Protein AF-A0A5J4PBS3-F1 (afdb_monomer_lite)

Organism: NCBI:txid433724

Radius of gyration: 18.6 Å; chains: 1; bounding box: 50×30×46 Å

pLDDT: mean 89.32, std 6.22, range [61.62, 96.44]

Foldseek 3Di:
DVVLVVVLVVVLVVLVVVLCVLLVVLQVVLVVVQVVCCVPVVDGDCVSNLVSLVRSLVVSVVVCVVVVLFDPDPVLVDDDDPVVVVVVVVVVVVVVVVVVVVVVVVVVDDPPVVVNLCSLVVDPSSVCSVVPVVVVSVCRSCSGGSVVSVD

Secondary structure (DSSP, 8-state):
-HHHHHHHHHHHHHHHHHHHHHHHHHHHHHHHHHHHHHHHHSS---HHHHHHHHHHHHHHHHHHHHTT-S---TTTTPPPPHHHHHHHHHHHHHHHHHHHHHHHH-TTS--HHHHHHHHHHTSHHHHHIIIIIHHHHHHIIIIIIIIHHH-

Sequence (151 aa):
TNIVFIYHMKTVFKIILIYLAIQLPVALAAEISSSWILSYSGRESVLPVLLAMLVSNVLTFIYLWKAGYISKERHTWSPVSTGCLLLSVLITFSAILLSDCLLSHLTWLPDIMEQEFDMIQSHWFGIVMITVIGPVFEEILFRGAITRIFL

Structure (mmCIF, N/CA/C/O backbone):
data_AF-A0A5J4PBS3-F1
#
_entry.id   AF-A0A5J4PBS3-F1
#
loop_
_atom_site.group_PDB
_atom_site.id
_atom_site.type_symbol
_atom_site.label_atom_id
_atom_site.label_alt_id
_atom_site.label_comp_id
_atom_site.label_asym_id
_atom_site.label_entity_id
_atom_site.label_seq_id
_atom_site.pdbx_PDB_ins_code
_atom_site.Cartn_x
_atom_site.Cartn_y
_atom_site.Cartn_z
_atom_site.occupancy
_atom_site.B_iso_or_equiv
_atom_site.auth_seq_id
_atom_site.auth_comp_id
_atom_site.auth_asym_id
_atom_site.auth_atom_id
_atom_site.pdbx_PDB_model_num
ATOM 1 N N . THR A 1 1 ? -16.954 11.309 25.565 1.00 61.62 1 THR A N 1
ATOM 2 C CA . THR A 1 1 ? -17.068 10.862 24.159 1.00 61.62 1 THR A CA 1
ATOM 3 C C . THR A 1 1 ? -16.033 11.520 23.250 1.00 61.62 1 THR A C 1
ATOM 5 O O .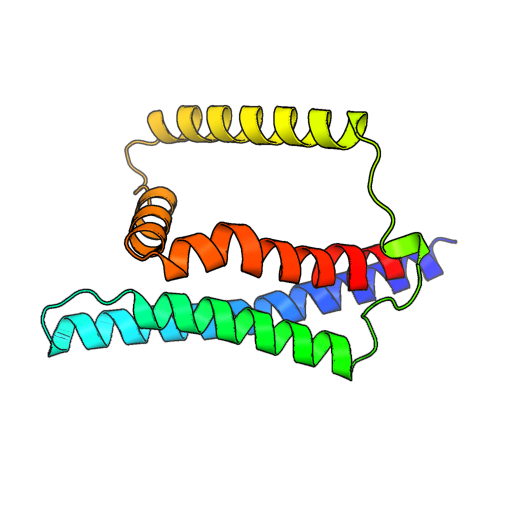 THR A 1 1 ? -15.205 10.794 22.725 1.00 61.62 1 THR A O 1
ATOM 8 N N . ASN A 1 2 ? -15.948 12.857 23.148 1.00 70.81 2 ASN A N 1
ATOM 9 C CA . ASN A 1 2 ? -14.954 13.519 22.271 1.00 70.81 2 ASN A CA 1
ATOM 10 C C . ASN A 1 2 ? -13.475 13.326 22.675 1.00 70.81 2 ASN A C 1
ATOM 12 O O . ASN A 1 2 ? -12.633 13.116 21.813 1.00 70.81 2 ASN A O 1
ATOM 16 N N . ILE A 1 3 ? -13.140 13.347 23.971 1.00 74.62 3 ILE A N 1
ATOM 17 C CA . ILE A 1 3 ? -11.737 13.236 24.436 1.00 74.62 3 ILE A CA 1
ATOM 18 C C . ILE A 1 3 ? -11.146 11.842 24.156 1.00 74.62 3 ILE A C 1
ATOM 20 O O . ILE A 1 3 ? -9.995 11.724 23.745 1.00 74.62 3 ILE A O 1
ATOM 24 N N . VAL A 1 4 ? -11.952 10.790 24.331 1.00 75.75 4 VAL A N 1
ATOM 25 C CA . VAL A 1 4 ? -11.560 9.399 24.048 1.00 75.75 4 VAL A CA 1
ATOM 26 C C . VAL A 1 4 ? -11.329 9.220 22.547 1.00 75.75 4 VAL A C 1
ATOM 28 O O . VAL A 1 4 ? -10.270 8.751 22.144 1.00 75.75 4 VAL A O 1
ATOM 31 N N . PHE A 1 5 ? -12.250 9.709 21.712 1.00 79.50 5 PHE A N 1
ATOM 32 C CA . PHE A 1 5 ? -12.092 9.694 20.257 1.00 79.50 5 PHE A CA 1
ATOM 33 C C . PHE A 1 5 ? -10.810 10.409 19.788 1.00 79.50 5 PHE A C 1
ATOM 35 O O . PHE A 1 5 ? -10.058 9.865 18.982 1.00 79.50 5 PHE A O 1
ATOM 42 N N . ILE A 1 6 ? -10.495 11.583 20.351 1.00 80.38 6 ILE A N 1
ATOM 43 C CA . ILE A 1 6 ? -9.252 12.317 20.050 1.00 80.38 6 ILE A CA 1
ATOM 44 C C . ILE A 1 6 ? -8.007 11.485 20.408 1.00 80.38 6 ILE A C 1
ATOM 46 O O . ILE A 1 6 ? -7.022 11.489 19.666 1.00 80.38 6 ILE A O 1
ATOM 50 N N . TYR A 1 7 ? -8.042 10.739 21.514 1.00 83.25 7 TYR A N 1
ATOM 51 C CA . TYR A 1 7 ? -6.936 9.870 21.923 1.00 83.25 7 TYR A CA 1
ATOM 52 C C . TYR A 1 7 ? -6.726 8.683 20.964 1.00 83.25 7 TYR A C 1
ATOM 54 O O . TYR A 1 7 ? -5.589 8.381 20.582 1.00 83.25 7 TYR A O 1
ATOM 62 N N . HIS A 1 8 ? -7.814 8.054 20.512 1.00 87.44 8 HIS A N 1
ATOM 63 C CA . HIS A 1 8 ? -7.777 6.989 19.505 1.00 87.44 8 HIS A CA 1
ATOM 64 C C . HIS A 1 8 ? -7.217 7.497 18.169 1.00 87.44 8 HIS A C 1
ATOM 66 O O . HIS A 1 8 ? -6.269 6.915 17.638 1.00 87.44 8 HIS A O 1
ATOM 72 N N . MET A 1 9 ? -7.696 8.648 17.688 1.00 91.25 9 MET A N 1
ATOM 73 C CA . MET A 1 9 ? -7.199 9.279 16.457 1.00 91.25 9 MET A CA 1
ATOM 74 C C . MET A 1 9 ? -5.711 9.630 16.537 1.00 91.25 9 MET A C 1
ATOM 76 O O . MET A 1 9 ? -4.970 9.401 15.582 1.00 91.25 9 MET A O 1
ATOM 80 N N . LYS A 1 10 ? -5.237 10.123 17.688 1.00 90.75 10 LYS A N 1
ATOM 81 C CA . LYS A 1 10 ? -3.807 10.392 17.902 1.00 90.75 10 LYS A CA 1
ATOM 82 C C . LYS A 1 10 ? -2.966 9.119 17.779 1.00 90.75 10 LYS A C 1
ATOM 84 O O . LYS A 1 10 ? -1.866 9.159 17.229 1.00 90.75 10 LYS A O 1
ATOM 89 N N . THR A 1 11 ? -3.475 7.995 18.279 1.00 89.44 11 THR A N 1
ATOM 90 C CA . THR A 1 11 ? -2.793 6.696 18.189 1.00 89.44 11 THR A CA 1
ATOM 91 C C . THR A 1 11 ? -2.747 6.191 16.749 1.00 89.44 11 THR A C 1
ATOM 93 O O . THR A 1 11 ? -1.685 5.786 16.283 1.00 89.44 11 THR A O 1
ATOM 96 N N . VAL A 1 12 ? -3.858 6.287 16.017 1.00 91.94 12 VAL A N 1
ATOM 97 C CA . VAL A 1 12 ? -3.924 5.910 14.596 1.00 91.94 12 VAL A CA 1
ATOM 98 C C . VAL A 1 12 ? -2.974 6.758 13.758 1.00 91.94 12 VAL A C 1
ATOM 100 O O . VAL A 1 12 ? -2.163 6.216 13.011 1.00 91.94 12 VAL A O 1
ATOM 103 N N . PHE A 1 13 ? -2.994 8.078 13.949 1.00 92.94 13 PHE A N 1
ATOM 104 C CA . PHE A 1 13 ? -2.079 8.988 13.266 1.00 92.94 13 PHE A CA 1
ATOM 105 C C . PHE A 1 13 ? -0.613 8.643 13.549 1.00 92.94 13 PHE A C 1
ATOM 107 O O . PHE A 1 13 ? 0.204 8.605 12.634 1.00 92.94 13 PHE A O 1
ATOM 114 N N . LYS A 1 14 ? -0.277 8.322 14.805 1.00 93.44 14 LYS A N 1
ATOM 115 C CA . LYS A 1 14 ? 1.070 7.874 15.177 1.00 93.44 14 LYS A CA 1
ATOM 116 C C . LYS A 1 14 ? 1.478 6.601 14.429 1.00 93.44 14 LYS A C 1
ATOM 118 O O . LYS A 1 14 ? 2.613 6.523 13.974 1.00 93.44 14 LYS A O 1
ATOM 123 N N . ILE A 1 15 ? 0.587 5.617 14.310 1.00 93.38 15 ILE A N 1
ATOM 124 C CA . ILE A 1 15 ? 0.877 4.365 13.594 1.00 93.38 15 ILE A CA 1
ATOM 125 C C . ILE A 1 15 ? 1.129 4.639 12.108 1.00 93.38 15 ILE A C 1
ATOM 127 O O . ILE A 1 15 ? 2.128 4.163 11.577 1.00 93.38 15 ILE A O 1
ATOM 131 N N . ILE A 1 16 ? 0.284 5.452 11.467 1.00 93.94 16 ILE A N 1
ATOM 132 C CA . ILE A 1 16 ? 0.448 5.838 10.056 1.00 93.94 16 ILE A CA 1
ATOM 133 C C . ILE A 1 16 ? 1.767 6.593 9.848 1.00 93.94 16 ILE A C 1
ATOM 135 O O . ILE A 1 16 ? 2.506 6.304 8.912 1.00 93.94 16 ILE A O 1
ATOM 139 N N . LEU A 1 17 ? 2.106 7.522 10.744 1.00 94.56 17 LEU A N 1
ATOM 140 C CA . LEU A 1 17 ? 3.352 8.281 10.651 1.00 94.56 17 LEU A CA 1
ATOM 141 C C . LEU A 1 17 ? 4.577 7.368 10.772 1.00 94.56 17 LEU A C 1
ATOM 143 O O . LEU A 1 17 ? 5.543 7.547 10.041 1.00 94.56 17 LEU A O 1
ATOM 147 N N . ILE A 1 18 ? 4.533 6.365 11.652 1.00 94.31 18 ILE A N 1
ATOM 148 C CA . ILE A 1 18 ? 5.619 5.386 11.797 1.00 94.31 18 ILE A CA 1
ATOM 149 C C . ILE A 1 18 ? 5.719 4.481 10.570 1.00 94.31 18 ILE A C 1
ATOM 151 O O . ILE A 1 18 ? 6.825 4.221 10.107 1.00 94.31 18 ILE A O 1
ATOM 155 N N . TYR A 1 19 ? 4.587 4.038 10.026 1.00 94.00 19 TYR A N 1
ATOM 156 C CA . TYR A 1 19 ? 4.545 3.285 8.775 1.00 94.00 19 TYR A CA 1
ATOM 157 C C . TYR A 1 19 ? 5.231 4.054 7.637 1.00 94.00 19 TYR A C 1
ATOM 159 O O . TYR A 1 19 ? 6.166 3.540 7.025 1.00 94.00 19 TYR A O 1
ATOM 167 N N . LEU A 1 20 ? 4.872 5.327 7.441 1.00 94.31 20 LEU A N 1
ATOM 168 C CA . LEU A 1 20 ? 5.515 6.196 6.450 1.00 94.31 20 LEU A CA 1
ATOM 169 C C . LEU A 1 20 ? 7.001 6.429 6.751 1.00 94.31 20 LEU A C 1
ATOM 171 O O . LEU A 1 20 ? 7.829 6.400 5.843 1.00 94.31 20 LEU A O 1
ATOM 175 N N . ALA A 1 21 ? 7.359 6.616 8.024 1.00 95.81 21 ALA A N 1
ATOM 176 C CA . ALA A 1 21 ? 8.743 6.812 8.447 1.00 95.81 21 ALA A CA 1
ATOM 177 C C . ALA A 1 21 ? 9.626 5.571 8.238 1.00 95.81 21 ALA A C 1
ATOM 179 O O . ALA A 1 21 ? 10.843 5.709 8.170 1.00 95.81 21 ALA A O 1
ATOM 180 N N . ILE A 1 22 ? 9.045 4.373 8.140 1.00 95.12 22 ILE A N 1
ATOM 181 C CA . ILE A 1 22 ? 9.764 3.150 7.762 1.00 95.12 22 ILE A CA 1
ATOM 182 C C . ILE A 1 22 ? 9.822 3.023 6.238 1.00 95.12 22 ILE A C 1
ATOM 184 O O . ILE A 1 22 ? 10.882 2.725 5.693 1.00 95.12 22 ILE A O 1
ATOM 188 N N . GLN A 1 23 ? 8.705 3.245 5.543 1.00 94.12 23 GLN A N 1
ATOM 189 C CA . GLN A 1 23 ? 8.623 3.018 4.101 1.00 94.12 23 GLN A CA 1
ATOM 190 C C . GLN A 1 23 ? 9.439 4.011 3.281 1.00 94.12 23 GLN A C 1
ATOM 192 O O . GLN A 1 23 ? 10.199 3.581 2.418 1.00 94.12 23 GLN A O 1
ATOM 197 N N . LEU A 1 24 ? 9.333 5.313 3.563 1.00 94.44 24 LEU A N 1
ATOM 198 C CA . LEU A 1 24 ? 9.991 6.339 2.749 1.00 94.44 24 LEU A CA 1
ATOM 199 C C . LEU A 1 24 ? 11.522 6.193 2.735 1.00 94.44 24 LEU A C 1
ATOM 201 O O . LEU A 1 24 ? 12.092 6.170 1.647 1.00 94.44 24 LEU A O 1
ATOM 205 N N . PRO A 1 25 ? 12.225 6.026 3.876 1.00 95.75 25 PRO A N 1
ATOM 206 C CA . PRO A 1 25 ? 13.679 5.874 3.847 1.00 95.75 25 PRO A CA 1
ATOM 207 C C . PRO A 1 25 ? 14.132 4.578 3.173 1.00 95.75 25 PRO A C 1
ATOM 209 O O . PRO A 1 25 ? 15.164 4.563 2.509 1.00 95.75 25 PRO A O 1
ATOM 212 N N . VAL A 1 26 ? 13.370 3.491 3.341 1.00 95.75 26 VAL A N 1
ATOM 213 C CA . VAL A 1 26 ? 13.686 2.194 2.731 1.00 95.75 26 VAL A CA 1
ATOM 214 C C . VAL A 1 26 ? 13.492 2.248 1.214 1.00 95.75 26 VAL A C 1
ATOM 216 O O . VAL A 1 26 ? 14.355 1.761 0.488 1.00 95.75 26 VAL A O 1
ATOM 219 N N . ALA A 1 27 ? 12.421 2.887 0.735 1.00 92.19 27 ALA A N 1
ATOM 220 C CA . ALA A 1 27 ? 12.180 3.109 -0.689 1.00 92.19 27 ALA A CA 1
ATOM 221 C C . ALA A 1 27 ? 13.271 3.994 -1.315 1.00 92.19 27 ALA A C 1
ATOM 223 O O . ALA A 1 27 ? 13.900 3.592 -2.289 1.00 92.19 27 ALA A O 1
ATOM 224 N N . LEU A 1 28 ? 13.598 5.129 -0.684 1.00 93.69 28 LEU A N 1
ATOM 225 C CA . LEU A 1 28 ? 14.667 6.021 -1.151 1.00 93.69 28 LEU A CA 1
ATOM 226 C C . LEU A 1 28 ? 16.029 5.315 -1.220 1.00 93.69 28 LEU A C 1
ATOM 228 O O . LEU A 1 28 ? 16.778 5.485 -2.180 1.00 93.69 28 LEU A O 1
ATOM 232 N N . ALA A 1 29 ? 16.363 4.492 -0.222 1.00 94.38 29 ALA A N 1
ATOM 233 C CA . ALA A 1 29 ? 17.594 3.705 -0.246 1.00 94.38 29 ALA A CA 1
ATOM 234 C C . ALA A 1 29 ? 17.624 2.707 -1.419 1.00 94.38 29 ALA A C 1
ATOM 236 O O . ALA A 1 29 ? 18.686 2.471 -1.999 1.00 94.38 29 ALA A O 1
ATOM 237 N N . ALA A 1 30 ? 16.470 2.146 -1.788 1.00 92.75 30 ALA A N 1
ATOM 238 C CA . ALA A 1 30 ? 16.327 1.233 -2.916 1.00 92.75 30 ALA A CA 1
ATOM 239 C C . ALA A 1 30 ? 16.541 1.936 -4.258 1.00 92.75 30 ALA A C 1
ATOM 241 O O . ALA A 1 30 ? 17.294 1.437 -5.093 1.00 92.75 30 ALA A O 1
ATOM 242 N N . GLU A 1 31 ? 15.938 3.112 -4.440 1.00 89.12 31 GLU A N 1
ATOM 243 C CA . GLU A 1 31 ? 16.102 3.934 -5.643 1.00 89.12 31 GLU A CA 1
ATOM 244 C C . GLU A 1 31 ? 17.566 4.346 -5.830 1.00 89.12 31 GLU A C 1
ATOM 246 O O . GLU A 1 31 ? 18.143 4.148 -6.904 1.00 89.12 31 GLU A O 1
ATOM 251 N N . ILE A 1 32 ? 18.219 4.808 -4.758 1.00 91.19 32 ILE A N 1
ATOM 252 C CA . ILE A 1 32 ? 19.650 5.138 -4.778 1.00 91.19 32 ILE A CA 1
ATOM 253 C C . ILE A 1 32 ? 20.473 3.895 -5.137 1.00 91.19 32 ILE A C 1
ATOM 255 O O . ILE A 1 32 ? 21.358 3.964 -5.991 1.00 91.19 32 ILE A O 1
ATOM 259 N N . SER A 1 33 ? 20.178 2.745 -4.525 1.00 88.62 33 SER A N 1
ATOM 260 C CA . SER A 1 33 ? 20.893 1.496 -4.799 1.00 88.62 33 SER A CA 1
ATOM 261 C C . SER A 1 33 ? 20.724 1.035 -6.249 1.00 88.62 33 SER A C 1
ATOM 263 O O . SER A 1 33 ? 21.713 0.655 -6.874 1.00 88.62 33 SER A O 1
ATOM 265 N N . SER A 1 34 ? 19.509 1.094 -6.796 1.00 88.00 34 SER A N 1
ATOM 266 C CA . SER A 1 34 ? 19.227 0.723 -8.187 1.00 88.00 34 SER A CA 1
ATOM 267 C C . SER A 1 34 ? 19.958 1.636 -9.179 1.00 88.00 34 SER A C 1
ATOM 269 O O . SER A 1 34 ? 20.597 1.138 -10.106 1.00 88.00 34 SER A O 1
ATOM 271 N N . SER A 1 35 ? 19.993 2.945 -8.910 1.00 87.38 35 SER A N 1
ATOM 272 C CA . SER A 1 35 ? 20.725 3.937 -9.709 1.00 87.38 35 SER A CA 1
ATOM 273 C C . SER A 1 35 ? 22.238 3.686 -9.697 1.00 87.38 35 SER A C 1
ATOM 275 O O . SER A 1 35 ? 22.910 3.775 -10.727 1.00 87.38 35 SER A O 1
ATOM 277 N N . TRP A 1 36 ? 22.790 3.320 -8.537 1.00 88.56 36 TRP A N 1
ATOM 278 C CA . TRP A 1 36 ? 24.199 2.941 -8.404 1.00 88.56 36 TRP A CA 1
ATOM 279 C C . TRP A 1 36 ? 24.539 1.669 -9.189 1.00 88.56 36 TRP A C 1
ATOM 281 O O . TRP A 1 36 ? 25.560 1.623 -9.878 1.00 88.56 36 TRP A O 1
ATOM 291 N N . ILE A 1 37 ? 23.684 0.645 -9.111 1.00 88.69 37 ILE A N 1
ATOM 292 C CA . ILE A 1 37 ? 23.863 -0.612 -9.852 1.00 88.69 37 ILE A CA 1
ATOM 293 C C . ILE A 1 37 ? 23.795 -0.364 -11.359 1.00 88.69 37 ILE A C 1
ATOM 295 O O . ILE A 1 37 ? 24.618 -0.914 -12.096 1.00 88.69 37 ILE A O 1
ATOM 299 N N . LEU A 1 38 ? 22.872 0.488 -11.810 1.00 89.00 38 LEU A N 1
ATOM 300 C CA . LEU A 1 38 ? 22.754 0.878 -13.211 1.00 89.00 38 LEU A CA 1
ATOM 301 C C . LEU A 1 38 ? 24.039 1.554 -13.710 1.00 89.00 38 LEU A C 1
ATOM 303 O O . LEU A 1 38 ? 24.560 1.174 -14.755 1.00 89.00 38 LEU A O 1
ATOM 307 N N . SER A 1 39 ? 24.599 2.482 -12.930 1.00 89.75 39 SER A N 1
ATOM 308 C CA . SER A 1 39 ? 25.843 3.189 -13.271 1.00 89.75 39 SER A CA 1
ATOM 309 C C . SER A 1 39 ? 27.062 2.258 -13.367 1.00 89.75 39 SER A C 1
ATOM 311 O O . SER A 1 39 ? 27.899 2.415 -14.254 1.00 89.75 39 SER A O 1
ATOM 313 N N . TYR A 1 40 ? 27.162 1.254 -12.487 1.00 87.38 40 TYR A N 1
ATOM 314 C CA . TYR A 1 40 ? 28.311 0.341 -12.460 1.00 87.38 40 TYR A CA 1
ATOM 315 C C . TYR A 1 40 ? 28.199 -0.824 -13.455 1.00 87.38 40 TYR A C 1
ATOM 317 O O . TYR A 1 40 ? 29.171 -1.177 -14.119 1.00 87.38 40 TYR A O 1
ATOM 325 N N . SER A 1 41 ? 27.025 -1.454 -13.538 1.00 84.38 41 SER A N 1
ATOM 326 C CA . SER A 1 41 ? 26.811 -2.674 -14.330 1.00 84.38 41 SER A CA 1
ATOM 327 C C . SER A 1 41 ? 26.236 -2.416 -15.725 1.00 84.38 41 SER A C 1
ATOM 329 O O . SER A 1 41 ? 26.251 -3.319 -16.564 1.00 84.38 41 SER A O 1
ATOM 331 N N . GLY A 1 42 ? 25.700 -1.214 -15.968 1.00 84.25 42 GLY A N 1
ATOM 332 C CA . GLY A 1 42 ? 24.959 -0.874 -17.183 1.00 84.25 42 GLY A CA 1
ATOM 333 C C . GLY A 1 42 ? 23.621 -1.609 -17.319 1.00 84.25 42 GLY A C 1
ATOM 334 O O . GLY A 1 42 ? 23.053 -1.626 -18.407 1.00 84.25 42 GLY A O 1
ATOM 335 N N . ARG A 1 43 ? 23.137 -2.267 -16.255 1.00 81.62 43 ARG A N 1
ATOM 336 C CA . ARG A 1 43 ? 21.895 -3.048 -16.255 1.00 81.62 43 ARG A CA 1
ATOM 337 C C . ARG A 1 43 ? 20.931 -2.530 -15.203 1.00 81.62 43 ARG A C 1
ATOM 339 O O . ARG A 1 43 ? 21.314 -2.313 -14.054 1.00 81.62 43 ARG A O 1
ATOM 346 N N . GLU A 1 44 ? 19.670 -2.404 -15.591 1.00 81.31 44 GLU A N 1
ATOM 347 C CA . GLU A 1 44 ? 18.585 -2.148 -14.653 1.00 81.31 44 GLU A CA 1
ATOM 348 C C . GLU A 1 44 ? 18.330 -3.400 -13.813 1.00 81.31 44 GLU A C 1
ATOM 350 O O . GLU A 1 44 ? 18.300 -4.526 -14.317 1.00 81.31 44 GLU A O 1
ATOM 355 N N . SER A 1 45 ? 18.187 -3.207 -12.504 1.00 86.00 45 SER A N 1
ATOM 356 C CA . SER A 1 45 ? 17.905 -4.293 -11.573 1.00 86.00 45 SER A CA 1
ATOM 357 C C . SER A 1 45 ? 16.730 -3.907 -10.693 1.00 86.00 45 SER A C 1
ATOM 359 O O . SER A 1 45 ? 16.775 -2.901 -9.989 1.00 86.00 45 SER A O 1
ATOM 361 N N . VAL A 1 46 ? 15.686 -4.731 -10.718 1.00 89.25 46 VAL A N 1
ATOM 362 C CA . VAL A 1 46 ? 14.470 -4.514 -9.919 1.00 89.25 46 VAL A CA 1
ATOM 363 C C . VAL A 1 46 ? 14.586 -5.084 -8.508 1.00 89.25 46 VAL A C 1
ATOM 365 O O . VAL A 1 46 ? 13.797 -4.772 -7.620 1.00 89.25 46 VAL A O 1
ATOM 368 N N . LEU A 1 47 ? 15.597 -5.927 -8.283 1.00 90.62 47 LEU A N 1
ATOM 369 C CA . LEU A 1 47 ? 15.821 -6.623 -7.023 1.00 90.62 47 LEU A CA 1
ATOM 370 C C . LEU A 1 47 ? 15.914 -5.678 -5.805 1.00 90.62 47 LEU A C 1
ATOM 372 O O . LEU A 1 47 ? 15.287 -6.003 -4.797 1.00 90.62 47 LEU A O 1
ATOM 376 N N . PRO A 1 48 ? 16.622 -4.526 -5.852 1.00 92.12 48 PRO A N 1
ATOM 377 C CA . PRO A 1 48 ? 16.679 -3.602 -4.718 1.00 92.12 48 PRO A CA 1
ATOM 378 C C . PRO A 1 48 ? 15.299 -3.070 -4.323 1.00 92.12 48 PRO A C 1
ATOM 380 O O . PRO A 1 48 ? 14.985 -3.027 -3.136 1.00 92.12 48 PRO A O 1
ATOM 383 N N . VAL A 1 49 ? 14.460 -2.734 -5.308 1.00 92.31 49 VAL A N 1
ATOM 384 C CA . VAL A 1 49 ? 13.090 -2.243 -5.091 1.00 92.31 49 VAL A CA 1
ATOM 385 C C . VAL A 1 49 ? 12.232 -3.333 -4.452 1.00 92.31 49 VAL A C 1
ATOM 387 O O . VAL A 1 49 ? 11.635 -3.116 -3.400 1.00 92.31 49 VAL A O 1
ATOM 390 N N . LEU A 1 50 ? 12.249 -4.549 -5.005 1.00 93.62 50 LEU A N 1
ATOM 391 C CA . LEU A 1 50 ? 11.486 -5.681 -4.465 1.00 93.62 50 LEU A CA 1
ATOM 392 C C . LEU A 1 50 ? 11.904 -6.040 -3.030 1.00 93.62 50 LEU A C 1
ATOM 394 O O . LEU A 1 50 ? 11.058 -6.307 -2.171 1.00 93.62 50 LEU A O 1
ATOM 398 N N . LEU A 1 51 ? 13.209 -6.019 -2.743 1.00 93.69 51 LEU A N 1
ATOM 399 C CA . LEU A 1 51 ? 13.725 -6.244 -1.394 1.00 93.69 51 LEU A CA 1
ATOM 400 C C . LEU A 1 51 ? 13.317 -5.121 -0.441 1.00 93.69 51 LEU A C 1
ATOM 402 O O . LEU A 1 51 ? 12.944 -5.404 0.693 1.00 93.69 51 LEU A O 1
ATOM 406 N N . ALA A 1 52 ? 13.331 -3.867 -0.885 1.00 94.38 52 ALA A N 1
ATOM 407 C CA . ALA A 1 52 ? 12.896 -2.730 -0.084 1.00 94.38 52 ALA A CA 1
ATOM 408 C C . ALA A 1 52 ? 11.397 -2.786 0.251 1.00 94.38 52 ALA A C 1
ATOM 410 O O . ALA A 1 52 ? 11.012 -2.551 1.402 1.00 94.38 52 ALA A O 1
ATOM 411 N N . MET A 1 53 ? 10.551 -3.194 -0.700 1.00 93.88 53 MET A N 1
ATOM 412 C CA . MET A 1 53 ? 9.130 -3.460 -0.445 1.00 93.88 53 MET A CA 1
ATOM 413 C C . MET A 1 53 ? 8.952 -4.542 0.626 1.00 93.88 53 MET A C 1
ATOM 415 O O . MET A 1 53 ? 8.167 -4.377 1.560 1.00 93.88 53 MET A O 1
ATOM 419 N N . LEU A 1 54 ? 9.698 -5.645 0.538 1.00 94.94 54 LEU A N 1
ATOM 420 C CA . LEU A 1 54 ? 9.619 -6.717 1.531 1.00 94.94 54 LEU A CA 1
ATOM 421 C C . LEU A 1 54 ? 10.122 -6.257 2.905 1.00 94.94 54 LEU A C 1
ATOM 423 O O . LEU A 1 54 ? 9.449 -6.464 3.913 1.00 94.94 54 LEU A O 1
ATOM 427 N N . VAL A 1 55 ? 11.288 -5.611 2.949 1.00 96.19 55 VAL A N 1
ATOM 428 C CA . VAL A 1 55 ? 11.923 -5.135 4.183 1.00 96.19 55 VAL A CA 1
ATOM 429 C C . VAL A 1 55 ? 11.027 -4.134 4.897 1.00 96.19 55 VAL A C 1
ATOM 431 O O . VAL A 1 55 ? 10.799 -4.276 6.095 1.00 96.19 55 VAL A O 1
ATOM 434 N N . SER A 1 56 ? 10.478 -3.152 4.186 1.00 95.19 56 SER A N 1
ATOM 435 C CA . SER A 1 56 ? 9.612 -2.138 4.792 1.00 95.19 56 SER A CA 1
ATOM 436 C C . SER A 1 56 ? 8.323 -2.735 5.373 1.00 95.19 56 SER A C 1
ATOM 438 O O . SER A 1 56 ? 7.934 -2.388 6.494 1.00 95.19 56 SER A O 1
ATOM 440 N N . ASN A 1 57 ? 7.711 -3.700 4.681 1.00 94.12 57 ASN A N 1
ATOM 441 C CA . ASN A 1 57 ? 6.550 -4.442 5.178 1.00 94.12 57 ASN A CA 1
ATOM 442 C C . ASN A 1 57 ? 6.887 -5.290 6.415 1.00 94.12 57 ASN A C 1
ATOM 444 O O . ASN A 1 57 ? 6.192 -5.225 7.431 1.00 94.12 57 ASN A O 1
ATOM 448 N N . VAL A 1 58 ? 7.999 -6.030 6.378 1.00 95.81 58 VAL A N 1
ATOM 449 C CA . VAL A 1 58 ? 8.457 -6.859 7.504 1.00 95.81 58 VAL A CA 1
ATOM 450 C C . VAL A 1 58 ? 8.810 -6.000 8.721 1.00 95.81 58 VAL A C 1
ATOM 452 O O . VAL A 1 58 ? 8.421 -6.334 9.840 1.00 95.81 58 VAL A O 1
ATOM 455 N N . LEU A 1 59 ? 9.499 -4.873 8.531 1.00 95.88 59 LEU A N 1
ATOM 456 C CA . LEU A 1 59 ? 9.830 -3.942 9.613 1.00 95.88 59 LEU A CA 1
ATOM 457 C C . LEU A 1 59 ? 8.572 -3.341 10.244 1.00 95.88 59 LEU A C 1
ATOM 459 O O . LEU A 1 59 ? 8.460 -3.311 11.472 1.00 95.88 59 LEU A O 1
ATOM 463 N N . THR A 1 60 ? 7.610 -2.925 9.418 1.00 94.94 60 THR A N 1
ATOM 464 C CA . THR A 1 60 ? 6.305 -2.439 9.885 1.00 94.94 60 THR A CA 1
ATOM 465 C C . THR A 1 60 ? 5.606 -3.505 10.722 1.00 94.94 60 THR A C 1
ATOM 467 O O . THR A 1 60 ? 5.148 -3.234 11.832 1.00 94.94 60 THR A O 1
ATOM 470 N N . PHE A 1 61 ? 5.572 -4.746 10.244 1.00 94.12 61 PHE A N 1
ATOM 471 C CA . PHE A 1 61 ? 4.954 -5.850 10.965 1.00 94.12 61 PHE A CA 1
ATOM 472 C C . PHE A 1 61 ? 5.633 -6.148 12.302 1.00 94.12 61 PHE A C 1
ATOM 474 O O . PHE A 1 61 ? 4.957 -6.269 13.324 1.00 94.12 61 PHE A O 1
ATOM 481 N N . ILE A 1 62 ? 6.968 -6.208 12.324 1.00 94.69 62 ILE A N 1
ATOM 482 C CA . ILE A 1 62 ? 7.743 -6.398 13.556 1.00 94.69 62 ILE A CA 1
ATOM 483 C C . ILE A 1 62 ? 7.441 -5.272 14.549 1.00 94.69 62 ILE A C 1
ATOM 485 O O . ILE A 1 62 ? 7.274 -5.541 15.741 1.00 94.69 62 ILE A O 1
ATOM 489 N N . TYR A 1 63 ? 7.346 -4.026 14.077 1.00 94.25 63 TYR A N 1
ATOM 490 C CA . TYR A 1 63 ? 6.976 -2.888 14.912 1.00 94.25 63 TYR A CA 1
ATOM 491 C C . TYR A 1 63 ? 5.579 -3.066 15.522 1.00 94.25 63 TYR A C 1
ATOM 493 O O . TYR A 1 63 ? 5.432 -2.998 16.745 1.00 94.25 63 TYR A O 1
ATOM 501 N N . LEU A 1 64 ? 4.566 -3.346 14.696 1.00 93.19 64 LEU A N 1
ATOM 502 C CA . LEU A 1 64 ? 3.183 -3.525 15.147 1.00 93.19 64 LEU A CA 1
ATOM 503 C C . LEU A 1 64 ? 3.042 -4.689 16.132 1.00 93.19 64 LEU A C 1
ATOM 505 O O . LEU A 1 64 ? 2.320 -4.568 17.125 1.00 93.19 64 LEU A O 1
ATOM 509 N N . TRP A 1 65 ? 3.752 -5.793 15.884 1.00 92.25 65 TRP A N 1
ATOM 510 C CA . TRP A 1 65 ? 3.795 -6.936 16.790 1.00 92.25 65 TRP A CA 1
ATOM 511 C C . TRP A 1 65 ? 4.415 -6.540 18.125 1.00 92.25 65 TRP A C 1
ATOM 513 O O . TRP A 1 65 ? 3.795 -6.739 19.171 1.00 92.25 65 TRP A O 1
ATOM 523 N N . LYS A 1 66 ? 5.634 -5.982 18.116 1.00 92.06 66 LYS A N 1
ATOM 524 C CA . LYS A 1 66 ? 6.361 -5.625 19.346 1.00 92.06 66 LYS A CA 1
ATOM 525 C C . LYS A 1 66 ? 5.607 -4.598 20.185 1.00 92.06 66 LYS A C 1
ATOM 527 O O . LYS A 1 66 ? 5.649 -4.672 21.407 1.00 92.06 66 LYS A O 1
ATOM 532 N N . ALA A 1 67 ? 4.905 -3.673 19.540 1.00 89.56 67 ALA A N 1
ATOM 533 C CA . ALA A 1 67 ? 4.082 -2.678 20.214 1.00 89.56 67 ALA A CA 1
ATOM 534 C C . ALA A 1 67 ? 2.702 -3.207 20.656 1.00 89.56 67 ALA A C 1
ATOM 536 O O . ALA A 1 67 ? 1.966 -2.495 21.332 1.00 89.56 67 ALA A O 1
ATOM 537 N N . GLY A 1 68 ? 2.339 -4.444 20.295 1.00 87.94 68 GLY A N 1
ATOM 538 C CA . GLY A 1 68 ? 1.080 -5.071 20.699 1.00 87.94 68 GLY A CA 1
ATOM 539 C C . GLY A 1 68 ? -0.168 -4.484 20.031 1.00 87.94 68 GLY A C 1
ATOM 540 O O . GLY A 1 68 ? -1.279 -4.688 20.531 1.00 87.94 68 GLY A O 1
ATOM 541 N N . TYR A 1 69 ? -0.009 -3.770 18.911 1.00 87.94 69 TYR A N 1
ATOM 542 C CA . TYR A 1 69 ? -1.135 -3.149 18.207 1.00 87.94 69 TYR A CA 1
ATOM 543 C C . TYR A 1 69 ? -1.995 -4.171 17.456 1.00 87.94 69 TYR A C 1
ATOM 545 O O . TYR A 1 69 ? -3.206 -3.980 17.366 1.00 87.94 69 TYR A O 1
ATOM 553 N N . ILE A 1 70 ? -1.410 -5.281 16.993 1.00 87.94 70 ILE A N 1
ATOM 554 C CA . ILE A 1 70 ? -2.119 -6.303 16.208 1.00 87.94 70 ILE A CA 1
ATOM 555 C C . ILE A 1 70 ? -3.246 -6.946 17.034 1.00 87.94 70 ILE A C 1
ATOM 557 O O . ILE A 1 70 ? -3.009 -7.509 18.107 1.00 87.94 70 ILE A O 1
ATOM 561 N N . SER A 1 71 ? -4.475 -6.872 16.518 1.00 83.00 71 SER A N 1
ATOM 562 C CA . SER A 1 71 ? -5.661 -7.490 17.110 1.00 83.00 71 SER A CA 1
ATOM 563 C C . SER A 1 71 ? -5.558 -9.011 17.115 1.00 83.00 71 SER A C 1
ATOM 565 O O . SER A 1 71 ? -5.280 -9.638 16.092 1.00 83.00 71 SER A O 1
ATOM 567 N N . LYS A 1 72 ? -5.855 -9.611 18.269 1.00 81.00 72 LYS A N 1
ATOM 568 C CA . LYS A 1 72 ? -5.994 -11.067 18.438 1.00 81.00 72 LYS A CA 1
ATOM 569 C C . LYS A 1 72 ? -7.460 -11.514 18.435 1.00 81.00 72 LYS A C 1
ATOM 571 O O . LYS A 1 72 ? -7.742 -12.698 18.592 1.00 81.00 72 LYS A O 1
ATOM 576 N N . GLU A 1 73 ? -8.395 -10.577 18.294 1.00 78.44 73 GLU A N 1
ATOM 577 C CA . GLU A 1 73 ? -9.823 -10.836 18.437 1.00 78.44 73 GLU A CA 1
ATOM 578 C C . GLU A 1 73 ? -10.443 -11.305 17.123 1.00 78.44 73 GLU A C 1
ATOM 580 O O . GLU A 1 73 ? -10.281 -10.682 16.076 1.00 78.44 73 GLU A O 1
ATOM 585 N N . ARG A 1 74 ? -11.217 -12.393 17.184 1.00 69.31 74 ARG A N 1
ATOM 586 C CA . ARG A 1 74 ? -11.836 -13.016 16.003 1.00 69.31 74 ARG A CA 1
ATOM 587 C C . ARG A 1 74 ? -12.789 -12.079 15.255 1.00 69.31 74 ARG A C 1
ATOM 589 O O . ARG A 1 74 ? -12.912 -12.196 14.041 1.00 69.31 74 ARG A O 1
ATOM 596 N N . HIS A 1 75 ? -13.442 -11.155 15.962 1.00 69.50 75 HIS A N 1
ATOM 597 C CA . HIS A 1 75 ? -14.379 -10.202 15.366 1.00 69.50 75 HIS A CA 1
ATOM 598 C C . HIS A 1 75 ? -13.681 -9.240 14.390 1.00 69.50 75 HIS A C 1
ATOM 600 O O . HIS A 1 75 ? -14.205 -8.985 13.307 1.00 69.50 75 HIS A O 1
ATOM 606 N N . THR A 1 76 ? -12.460 -8.793 14.713 1.00 73.75 76 THR A N 1
ATOM 607 C CA . THR A 1 76 ? -11.652 -7.923 13.842 1.00 73.75 76 THR A CA 1
ATOM 608 C C . THR A 1 76 ? -11.291 -8.598 12.517 1.00 73.75 76 THR A C 1
ATOM 610 O O . THR A 1 76 ? -11.134 -7.918 11.516 1.00 73.75 76 THR A O 1
ATOM 613 N N . TRP A 1 77 ? -11.182 -9.927 12.491 1.00 79.31 77 TRP A N 1
ATOM 614 C CA . TRP A 1 77 ? -10.765 -10.703 11.316 1.00 79.31 77 TRP A CA 1
ATOM 615 C C . TRP A 1 77 ? -11.935 -11.314 10.532 1.00 79.31 77 TRP A C 1
ATOM 617 O O . TRP A 1 77 ? -11.718 -12.147 9.652 1.00 79.31 77 TRP A O 1
ATOM 627 N N . SER A 1 78 ? -13.175 -10.944 10.863 1.00 80.69 78 SER A N 1
ATOM 628 C CA . SER A 1 78 ? -14.356 -11.462 10.172 1.00 80.69 78 SER A CA 1
ATOM 629 C C . SER A 1 78 ? -14.462 -10.914 8.739 1.00 80.69 78 SER A C 1
ATOM 631 O O . SER A 1 78 ? -14.108 -9.758 8.493 1.00 80.69 78 SER A O 1
ATOM 633 N N . PRO A 1 79 ? -14.909 -11.733 7.768 1.00 77.75 79 PRO A N 1
ATOM 634 C CA . PRO A 1 79 ? -15.034 -11.291 6.387 1.00 77.75 79 PRO A CA 1
ATOM 635 C C . PRO A 1 79 ? -16.128 -10.230 6.256 1.00 77.75 79 PRO A C 1
ATOM 637 O O . PRO A 1 79 ? -17.202 -10.336 6.852 1.00 77.75 79 PRO A O 1
ATOM 640 N N . VAL A 1 80 ? -15.855 -9.218 5.436 1.00 81.62 80 VAL A N 1
ATOM 641 C CA . VAL A 1 80 ? -16.822 -8.175 5.087 1.00 81.62 80 VAL A CA 1
ATOM 642 C C . VAL A 1 80 ? -17.908 -8.761 4.175 1.00 81.62 80 VAL A C 1
ATOM 644 O O . VAL A 1 80 ? -17.653 -9.676 3.392 1.00 81.62 80 VAL A O 1
ATOM 647 N N . SER A 1 81 ? -19.133 -8.235 4.272 1.00 88.94 81 SER A N 1
ATOM 648 C CA . SER A 1 81 ? -20.264 -8.649 3.430 1.00 88.94 81 SER A CA 1
ATOM 649 C C . SER A 1 81 ? -19.927 -8.593 1.935 1.00 88.94 81 SER A C 1
ATOM 651 O O . SER A 1 81 ? -19.375 -7.600 1.455 1.00 88.94 81 SER A O 1
ATOM 653 N N . THR A 1 82 ? -20.334 -9.622 1.183 1.00 87.44 82 THR A N 1
ATOM 654 C CA . THR A 1 82 ? -20.100 -9.752 -0.265 1.00 87.44 82 THR A CA 1
ATOM 655 C C . THR A 1 82 ? -20.585 -8.535 -1.052 1.00 87.44 82 THR A C 1
ATOM 657 O O . THR A 1 82 ? -19.915 -8.108 -1.986 1.00 87.44 82 THR A O 1
ATOM 660 N N . GLY A 1 83 ? -21.712 -7.931 -0.659 1.00 90.75 83 GLY A N 1
ATOM 661 C CA . GLY A 1 83 ? -22.233 -6.733 -1.326 1.00 90.75 83 GLY A CA 1
ATOM 662 C C . GLY A 1 83 ? -21.333 -5.508 -1.144 1.00 90.75 83 GLY A C 1
ATOM 663 O O . GLY A 1 83 ? -21.119 -4.756 -2.089 1.00 90.75 83 GLY A O 1
ATOM 664 N N . CYS A 1 84 ? -20.752 -5.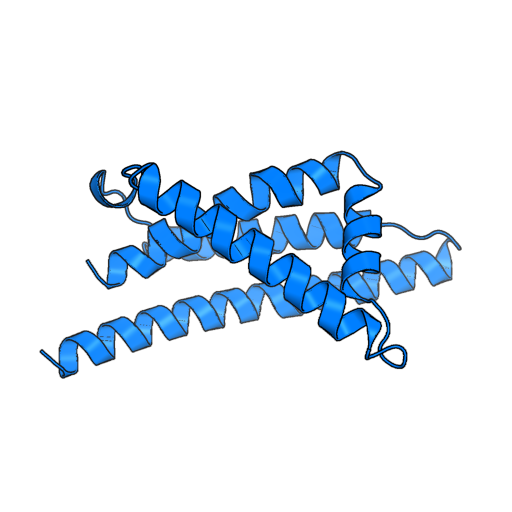343 0.047 1.00 88.12 84 CYS A N 1
ATOM 665 C CA . CYS A 1 84 ? -19.797 -4.269 0.317 1.00 88.12 84 CYS A CA 1
ATOM 666 C C . CYS A 1 84 ? -18.484 -4.504 -0.444 1.00 88.12 84 CYS A C 1
ATOM 668 O O . CYS A 1 84 ? -17.968 -3.578 -1.056 1.00 88.12 84 CYS A O 1
ATOM 670 N N . LEU A 1 85 ? -18.000 -5.752 -0.507 1.00 89.56 85 LEU A N 1
ATOM 671 C CA . LEU A 1 85 ? -16.821 -6.104 -1.307 1.00 89.56 85 LEU A CA 1
ATOM 672 C C . LEU A 1 85 ? -17.019 -5.804 -2.798 1.00 89.56 85 LEU A C 1
ATOM 674 O O . LEU A 1 85 ? -16.160 -5.175 -3.409 1.00 89.56 85 LEU A O 1
ATOM 678 N N . LEU A 1 86 ? -18.156 -6.205 -3.376 1.00 93.81 86 LEU A N 1
ATOM 679 C CA . LEU A 1 86 ? -18.474 -5.909 -4.776 1.00 93.81 86 LEU A CA 1
ATOM 680 C C . LEU A 1 86 ? -18.553 -4.401 -5.031 1.00 93.81 86 LEU A C 1
ATOM 682 O O . LEU A 1 86 ? -18.010 -3.922 -6.024 1.00 93.81 86 LEU A O 1
ATOM 686 N N . LEU A 1 87 ? -19.183 -3.647 -4.126 1.00 95.00 87 LEU A N 1
ATOM 687 C CA . LEU A 1 87 ? -19.254 -2.194 -4.239 1.00 95.00 87 LEU A CA 1
ATOM 688 C C . LEU A 1 87 ? -17.860 -1.553 -4.184 1.00 95.00 87 LEU A C 1
ATOM 690 O O . LEU A 1 87 ? -17.568 -0.687 -5.003 1.00 95.00 87 LEU A O 1
ATOM 694 N N . SER A 1 88 ? -16.987 -2.007 -3.281 1.00 92.62 88 SER A N 1
ATOM 695 C CA . SER A 1 88 ? -15.599 -1.539 -3.208 1.00 92.62 88 SER A CA 1
ATOM 696 C C . SER A 1 88 ? -14.851 -1.792 -4.515 1.00 92.62 88 SER A C 1
ATOM 698 O O . SER A 1 88 ? -14.218 -0.877 -5.029 1.00 92.62 88 SER A O 1
ATOM 700 N N . VAL A 1 89 ? -14.985 -2.985 -5.108 1.00 93.88 89 VAL A N 1
ATOM 701 C CA . VAL A 1 89 ? -14.364 -3.304 -6.407 1.00 93.88 89 VAL A CA 1
ATOM 702 C C . VAL A 1 89 ? -14.870 -2.373 -7.510 1.00 93.88 89 VAL A C 1
ATOM 704 O O . VAL A 1 89 ? -14.066 -1.851 -8.279 1.00 93.88 89 VAL A O 1
ATOM 707 N N . LEU A 1 90 ? -16.180 -2.116 -7.574 1.00 96.06 90 LEU A N 1
ATOM 708 C CA . LEU A 1 90 ? -16.762 -1.208 -8.569 1.00 96.06 90 LEU A CA 1
ATOM 709 C C . LEU A 1 90 ? -16.260 0.231 -8.407 1.00 96.06 90 LEU A C 1
ATOM 711 O O . LEU A 1 90 ? -15.950 0.889 -9.402 1.00 96.06 90 LEU A O 1
ATOM 715 N N . ILE A 1 91 ? -16.162 0.717 -7.166 1.00 96.19 91 ILE A N 1
ATOM 716 C CA . ILE A 1 91 ? -15.648 2.059 -6.864 1.00 96.19 91 ILE A CA 1
ATOM 717 C C . ILE A 1 91 ? -14.175 2.159 -7.258 1.00 96.19 91 ILE A C 1
ATOM 719 O O . ILE A 1 91 ? -13.803 3.094 -7.964 1.00 96.19 91 ILE A O 1
ATOM 723 N N . THR A 1 92 ? -13.346 1.193 -6.853 1.00 93.62 92 THR A N 1
ATOM 724 C CA . THR A 1 92 ? -11.919 1.173 -7.192 1.00 93.62 92 THR A CA 1
ATOM 725 C C . THR A 1 92 ? -11.709 1.109 -8.701 1.00 93.62 92 THR A C 1
ATOM 727 O O . THR A 1 92 ? -10.930 1.890 -9.236 1.00 93.62 92 THR A O 1
ATOM 730 N N . PHE A 1 93 ? -12.445 0.250 -9.409 1.00 94.62 93 PHE A N 1
ATOM 731 C CA . PHE A 1 93 ? -12.355 0.150 -10.865 1.00 94.62 93 PHE A CA 1
ATOM 732 C C . PHE A 1 93 ? -12.743 1.465 -11.555 1.00 94.62 93 PHE A C 1
ATOM 734 O O . PHE A 1 93 ? -12.040 1.936 -12.445 1.00 94.62 93 PHE A O 1
ATOM 741 N N . SER A 1 94 ? -13.819 2.107 -11.093 1.00 96.44 94 SER A N 1
ATOM 742 C CA . SER A 1 94 ? -14.248 3.410 -11.617 1.00 96.44 94 SER A CA 1
ATOM 743 C C . SER A 1 94 ? -13.214 4.509 -11.350 1.00 96.44 94 SER A C 1
ATOM 745 O O . SER A 1 94 ? -12.982 5.354 -12.211 1.00 96.44 94 SER A O 1
ATOM 747 N N . ALA A 1 95 ? -12.574 4.495 -10.176 1.00 95.44 95 ALA A N 1
ATOM 748 C CA . ALA A 1 95 ? -11.517 5.439 -9.828 1.00 95.44 95 ALA A CA 1
ATOM 749 C C . ALA A 1 95 ? -10.271 5.256 -10.706 1.00 95.44 95 ALA A C 1
ATOM 751 O O . ALA A 1 95 ? -9.702 6.251 -11.139 1.00 95.44 95 ALA A O 1
ATOM 752 N N . ILE A 1 96 ? -9.885 4.012 -11.018 1.00 92.44 96 ILE A N 1
ATOM 753 C CA . ILE A 1 96 ? -8.771 3.722 -11.935 1.00 92.44 96 ILE A CA 1
ATOM 754 C C . ILE A 1 96 ? -9.057 4.305 -13.324 1.00 92.44 96 ILE A C 1
ATOM 756 O O . ILE A 1 96 ? -8.231 5.048 -13.844 1.00 92.44 96 ILE A O 1
ATOM 760 N N . LEU A 1 97 ? -10.245 4.050 -13.887 1.00 92.81 97 LEU A N 1
ATOM 761 C CA . LEU A 1 97 ? -10.635 4.598 -15.194 1.00 92.81 97 LEU A CA 1
ATOM 762 C C . LEU A 1 97 ? -10.663 6.131 -15.208 1.00 92.81 97 LEU A C 1
ATOM 764 O O . LEU A 1 97 ? -10.290 6.758 -16.198 1.00 92.81 97 LEU A O 1
ATOM 768 N N . LEU A 1 98 ? -11.116 6.744 -14.112 1.00 94.88 98 LEU A N 1
ATOM 769 C CA . LEU A 1 98 ? -11.118 8.197 -13.983 1.00 94.88 98 LEU A CA 1
ATOM 770 C C . LEU A 1 98 ? -9.691 8.752 -13.936 1.00 94.88 98 LEU A C 1
ATOM 772 O O . LEU A 1 98 ? -9.407 9.726 -14.627 1.00 94.88 98 LEU A O 1
ATOM 776 N N . SER A 1 99 ? -8.805 8.143 -13.145 1.00 90.81 99 SER A N 1
ATOM 777 C CA . SER A 1 99 ? -7.398 8.543 -13.052 1.00 90.81 99 SER A CA 1
ATOM 778 C C . SER A 1 99 ? -6.680 8.424 -14.395 1.00 90.81 99 SER A C 1
ATOM 780 O O . SER A 1 99 ? -5.979 9.356 -14.775 1.00 90.81 99 SER A O 1
ATOM 782 N N . ASP A 1 100 ? -6.909 7.337 -15.134 1.00 89.25 100 ASP A N 1
ATOM 783 C CA . ASP A 1 100 ? -6.338 7.111 -16.468 1.00 89.25 100 ASP A CA 1
ATOM 784 C C . ASP A 1 100 ? -6.805 8.179 -17.474 1.00 89.25 100 ASP A C 1
ATOM 786 O O . ASP A 1 100 ? -6.004 8.842 -18.133 1.00 89.25 100 ASP A O 1
ATOM 790 N N . CYS A 1 101 ? -8.110 8.470 -17.493 1.00 91.19 101 CYS A N 1
ATOM 791 C CA . CYS A 1 101 ? -8.671 9.551 -18.306 1.00 91.19 101 CYS A CA 1
ATOM 792 C C . CYS A 1 101 ? -8.101 10.930 -17.927 1.00 91.19 101 CYS A C 1
ATOM 794 O O . CYS A 1 101 ? -7.839 11.763 -18.793 1.00 91.19 101 CYS A O 1
ATOM 796 N N . LEU A 1 102 ? -7.890 11.205 -16.638 1.00 90.94 102 LEU A N 1
ATOM 797 C CA . LEU A 1 102 ? -7.270 12.459 -16.203 1.00 90.94 102 LEU A CA 1
ATOM 798 C C . LEU A 1 102 ? -5.807 12.545 -16.653 1.00 90.94 102 LEU A C 1
ATOM 800 O O . LEU A 1 102 ? -5.386 13.592 -17.150 1.00 90.94 102 LEU A O 1
ATOM 804 N N . LEU A 1 103 ? -5.048 11.457 -16.516 1.00 89.06 103 LEU A N 1
ATOM 805 C CA . LEU A 1 103 ? -3.639 11.406 -16.896 1.00 89.06 103 LEU A CA 1
ATOM 806 C C . LEU A 1 103 ? -3.455 11.533 -18.414 1.00 89.06 103 LEU A C 1
ATOM 808 O O . LEU A 1 103 ? -2.552 12.243 -18.854 1.00 89.06 103 LEU A O 1
ATOM 812 N N . SER A 1 104 ? -4.384 10.999 -19.217 1.00 89.44 104 SER A N 1
ATOM 813 C CA . SER A 1 104 ? -4.374 11.155 -20.679 1.00 89.44 104 SER A CA 1
ATOM 814 C C . SER A 1 104 ? -4.472 12.617 -21.139 1.00 89.44 104 SER A C 1
ATOM 816 O O . SER A 1 104 ? -4.053 12.949 -22.247 1.00 89.44 104 SER A O 1
ATOM 818 N N . HIS A 1 105 ? -5.031 13.506 -20.310 1.00 91.06 105 HIS A N 1
ATOM 819 C CA . HIS A 1 105 ? -5.086 14.950 -20.570 1.00 91.06 105 HIS A CA 1
ATOM 820 C C . HIS A 1 105 ? -3.866 15.701 -20.014 1.00 91.06 105 HIS A C 1
ATOM 822 O O . HIS A 1 105 ? -3.606 16.841 -20.400 1.00 91.06 105 HIS A O 1
ATOM 828 N N . LEU A 1 106 ? -3.104 15.075 -19.118 1.00 90.81 106 LEU A N 1
ATOM 829 C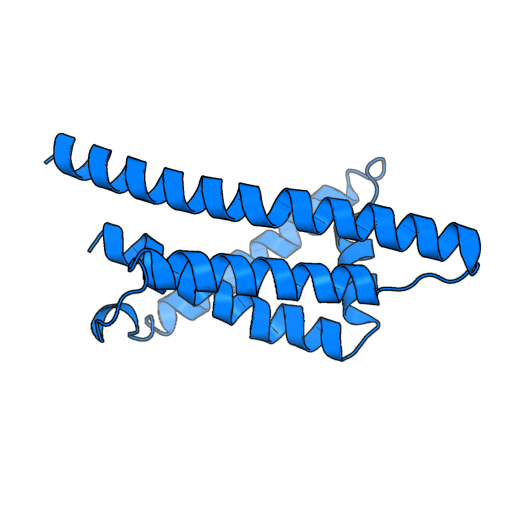 CA . LEU A 1 106 ? -1.916 15.623 -18.470 1.00 90.81 106 LEU A CA 1
ATOM 830 C C . LEU A 1 106 ? -0.642 15.093 -19.141 1.00 90.81 106 LEU A C 1
ATOM 832 O O . LEU A 1 106 ? 0.292 14.683 -18.464 1.00 90.81 106 LEU A O 1
ATOM 836 N N . THR A 1 107 ? -0.562 15.168 -20.474 1.00 84.38 107 THR A N 1
ATOM 837 C CA . THR A 1 107 ? 0.545 14.609 -21.285 1.00 84.38 107 THR A CA 1
ATOM 838 C C . THR A 1 107 ? 1.932 15.182 -20.973 1.00 84.38 107 THR A C 1
ATOM 840 O O . THR A 1 107 ? 2.933 14.717 -21.509 1.00 84.38 107 THR A O 1
ATOM 843 N N . TRP A 1 108 ? 2.003 16.245 -20.174 1.00 89.44 108 TRP A N 1
ATOM 844 C CA . TRP A 1 108 ? 3.256 16.837 -19.715 1.00 89.44 108 TRP A CA 1
ATOM 845 C C . TRP A 1 108 ? 3.850 16.100 -18.505 1.00 89.44 108 TRP A C 1
ATOM 847 O O . TRP A 1 108 ? 5.042 16.254 -18.238 1.00 89.44 108 TRP A O 1
ATOM 857 N N . LEU A 1 109 ? 3.033 15.351 -17.756 1.00 88.88 109 LEU A N 1
ATOM 858 C CA . LEU A 1 109 ? 3.455 14.633 -16.562 1.00 88.88 109 LEU A CA 1
ATOM 859 C C . LEU A 1 109 ? 3.954 13.234 -16.961 1.00 88.88 109 LEU A C 1
ATOM 861 O O . LEU A 1 109 ? 3.260 12.540 -17.702 1.00 88.88 109 LEU A O 1
ATOM 865 N N . PRO A 1 110 ? 5.135 12.804 -16.490 1.00 84.12 110 PRO A N 1
ATOM 866 C CA . PRO A 1 110 ? 5.606 11.447 -16.728 1.00 84.12 110 PRO A CA 1
ATOM 867 C C . PRO A 1 110 ? 4.711 10.427 -16.016 1.00 84.12 110 PRO A C 1
ATOM 869 O O . PRO A 1 110 ? 4.314 10.644 -14.867 1.00 84.12 110 PRO A O 1
ATOM 872 N N . ASP A 1 111 ? 4.450 9.297 -16.673 1.00 85.31 111 ASP A N 1
ATOM 873 C CA . ASP A 1 111 ? 3.721 8.179 -16.070 1.00 85.31 111 ASP A CA 1
ATOM 874 C C . ASP A 1 111 ? 4.648 7.321 -15.201 1.00 85.31 111 ASP A C 1
ATOM 876 O O . ASP A 1 111 ? 5.075 6.220 -15.548 1.00 85.31 111 ASP A O 1
ATOM 880 N N . ILE A 1 112 ? 5.018 7.888 -14.053 1.00 85.06 112 ILE A N 1
ATOM 881 C CA . ILE A 1 112 ? 5.901 7.233 -13.084 1.00 85.06 112 ILE A CA 1
ATOM 882 C C . ILE A 1 112 ? 5.225 5.974 -12.526 1.00 85.06 112 ILE A C 1
ATOM 884 O O . ILE A 1 112 ? 5.890 4.984 -12.243 1.00 85.06 112 ILE A O 1
ATOM 888 N N . MET A 1 113 ? 3.899 5.993 -12.362 1.00 83.94 113 MET A N 1
ATOM 889 C CA . MET A 1 113 ? 3.176 4.875 -11.763 1.00 83.94 113 MET A CA 1
ATOM 890 C C . MET A 1 113 ? 3.172 3.656 -12.687 1.00 83.94 113 MET A C 1
ATOM 892 O O . MET A 1 113 ? 3.507 2.570 -12.219 1.00 83.94 113 MET A O 1
ATOM 896 N N . GLU A 1 114 ? 2.822 3.822 -13.967 1.00 85.88 114 GLU A N 1
ATOM 897 C CA . GLU A 1 114 ? 2.866 2.732 -14.951 1.00 85.88 114 GLU A CA 1
ATOM 898 C C . GLU A 1 114 ? 4.286 2.169 -15.064 1.00 85.88 114 GLU A C 1
ATOM 900 O O . GLU A 1 114 ? 4.479 0.960 -14.944 1.00 85.88 114 GLU A O 1
ATOM 905 N N . GLN A 1 115 ? 5.294 3.044 -15.156 1.00 86.62 115 GLN A N 1
ATOM 906 C CA . GLN A 1 115 ? 6.697 2.640 -15.243 1.00 86.62 115 GLN A CA 1
ATOM 907 C C . GLN A 1 115 ? 7.148 1.783 -14.047 1.00 86.62 115 GLN A C 1
ATOM 909 O O . GLN A 1 115 ? 7.766 0.732 -14.233 1.00 86.62 115 GLN A O 1
ATOM 914 N N . GLU A 1 116 ? 6.840 2.202 -12.818 1.00 85.94 116 GLU A N 1
ATOM 915 C CA . GLU A 1 116 ? 7.188 1.444 -11.610 1.00 85.94 116 GLU A CA 1
ATOM 916 C C . GLU A 1 116 ? 6.423 0.114 -11.532 1.00 85.94 116 GLU A C 1
ATOM 918 O O . GLU A 1 116 ? 6.990 -0.922 -11.168 1.00 85.94 116 GLU A O 1
ATOM 923 N N . PHE A 1 117 ? 5.140 0.099 -11.911 1.00 88.31 117 PHE A N 1
ATOM 924 C CA . PHE A 1 117 ? 4.346 -1.129 -11.929 1.00 88.31 117 PHE A CA 1
ATOM 925 C C . PHE A 1 117 ? 4.849 -2.131 -12.967 1.00 88.31 117 PHE A C 1
ATOM 927 O O . PHE A 1 117 ? 4.924 -3.321 -12.652 1.00 88.31 117 PHE A O 1
ATOM 934 N N . ASP A 1 118 ? 5.217 -1.682 -14.162 1.00 90.38 118 ASP A N 1
ATOM 935 C CA . ASP A 1 118 ? 5.800 -2.527 -15.205 1.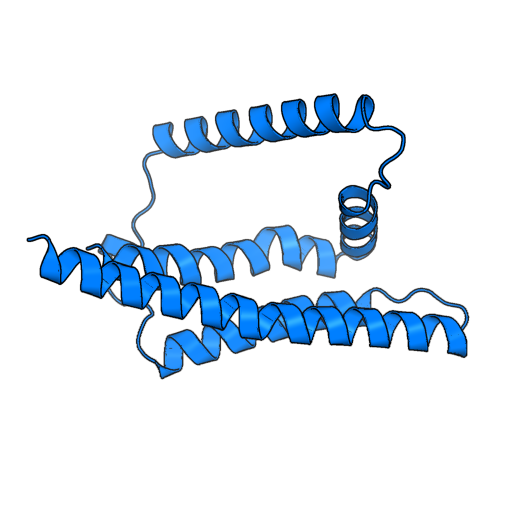00 90.38 118 ASP A CA 1
ATOM 936 C C . ASP A 1 118 ? 7.158 -3.076 -14.771 1.00 90.38 118 ASP A C 1
ATOM 938 O O . ASP A 1 118 ? 7.436 -4.274 -14.908 1.00 90.38 118 ASP A O 1
ATOM 942 N N . MET A 1 119 ? 7.983 -2.227 -14.156 1.00 88.81 119 MET A N 1
ATOM 943 C CA . MET A 1 119 ? 9.263 -2.631 -13.591 1.00 88.81 119 MET A CA 1
ATOM 944 C C . MET A 1 119 ? 9.078 -3.725 -12.532 1.00 88.81 119 MET A C 1
ATOM 946 O O . MET A 1 119 ? 9.740 -4.763 -12.597 1.00 88.81 119 MET A O 1
ATOM 950 N N . ILE A 1 120 ? 8.156 -3.556 -11.585 1.00 91.19 120 ILE A N 1
ATOM 951 C CA . ILE A 1 120 ? 7.878 -4.558 -10.547 1.00 91.19 120 ILE A CA 1
ATOM 952 C C . ILE A 1 120 ? 7.313 -5.846 -11.168 1.00 91.19 120 ILE A C 1
ATOM 954 O O . ILE A 1 120 ? 7.760 -6.945 -10.827 1.00 91.19 120 ILE A O 1
ATOM 958 N N . GLN A 1 121 ? 6.370 -5.738 -12.106 1.00 92.50 121 GLN A N 1
ATOM 959 C CA . GLN A 1 121 ? 5.702 -6.884 -12.735 1.00 92.50 121 GLN A CA 1
ATOM 960 C C . GLN A 1 121 ? 6.582 -7.655 -13.721 1.00 92.50 121 GLN A C 1
ATOM 962 O O . GLN A 1 121 ? 6.305 -8.825 -13.991 1.00 92.50 121 GLN A O 1
ATOM 967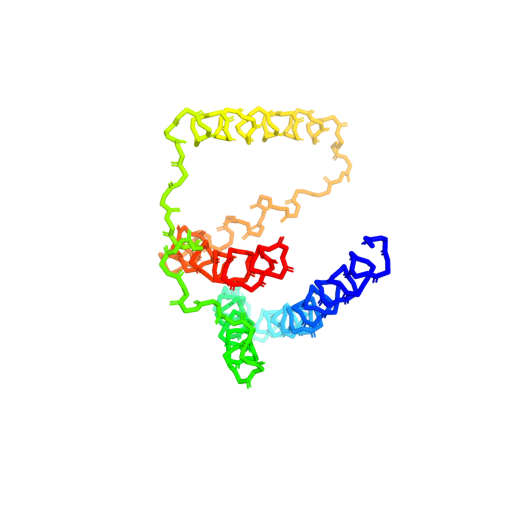 N N . SER A 1 122 ? 7.680 -7.061 -14.196 1.00 90.94 122 SER A N 1
ATOM 968 C CA . SER A 1 122 ? 8.663 -7.738 -15.053 1.00 90.94 122 SER A CA 1
ATOM 969 C C . SER A 1 122 ? 9.239 -9.017 -14.425 1.00 90.94 122 SER A C 1
ATOM 971 O O . SER A 1 122 ? 9.767 -9.880 -15.127 1.00 90.94 122 SER A O 1
ATOM 973 N N . HIS A 1 123 ? 9.135 -9.163 -13.098 1.00 90.31 123 HIS A N 1
ATOM 974 C CA . HIS A 1 123 ? 9.573 -10.337 -12.357 1.00 90.31 123 HIS A CA 1
ATOM 975 C C . HIS A 1 123 ? 8.394 -11.007 -11.649 1.00 90.31 123 HIS A C 1
ATOM 977 O O . HIS A 1 123 ? 7.613 -10.365 -10.949 1.00 90.31 123 HIS A O 1
ATOM 983 N N . TRP A 1 124 ? 8.330 -12.341 -11.722 1.00 93.06 124 TRP A N 1
ATOM 984 C CA . TRP A 1 124 ? 7.285 -13.132 -11.056 1.00 93.06 124 TRP A CA 1
ATOM 985 C C . TRP A 1 124 ? 7.186 -12.839 -9.547 1.00 93.06 124 TRP A C 1
ATOM 987 O O . TRP A 1 124 ? 6.093 -12.822 -8.985 1.00 93.06 124 TRP A O 1
ATOM 997 N N . PHE A 1 125 ? 8.324 -12.572 -8.894 1.00 92.44 125 PHE A N 1
ATOM 998 C CA . PHE A 1 125 ? 8.365 -12.218 -7.477 1.00 92.44 125 PHE A CA 1
ATOM 999 C C . PHE A 1 125 ? 7.690 -10.868 -7.204 1.00 92.44 125 PHE A C 1
ATOM 1001 O O . PHE A 1 125 ? 7.006 -10.726 -6.193 1.00 92.44 125 PHE A O 1
ATOM 1008 N N . GLY A 1 126 ? 7.816 -9.900 -8.114 1.00 93.50 126 GLY A N 1
ATOM 1009 C CA . GLY A 1 126 ? 7.134 -8.616 -7.990 1.00 93.50 126 GLY A CA 1
ATOM 1010 C C . GLY A 1 126 ? 5.620 -8.740 -8.107 1.00 93.50 126 GLY A C 1
ATOM 1011 O O . GLY A 1 126 ? 4.909 -8.158 -7.291 1.00 93.50 126 GLY A O 1
ATOM 1012 N N . ILE A 1 127 ? 5.124 -9.602 -9.003 1.00 94.44 127 ILE A N 1
ATOM 1013 C CA . ILE A 1 127 ? 3.690 -9.929 -9.090 1.00 94.44 127 ILE A CA 1
ATOM 1014 C C . ILE A 1 127 ? 3.184 -10.476 -7.747 1.00 94.44 127 ILE A C 1
ATOM 1016 O O . ILE A 1 127 ? 2.169 -10.012 -7.228 1.00 94.44 127 ILE A O 1
ATOM 1020 N N . VAL A 1 128 ? 3.901 -11.427 -7.139 1.00 94.88 128 VAL A N 1
ATOM 1021 C CA . VAL A 1 128 ? 3.540 -11.973 -5.817 1.00 94.88 128 VAL A CA 1
ATOM 1022 C C . VAL A 1 128 ? 3.582 -10.891 -4.731 1.00 94.88 128 VAL A C 1
ATOM 1024 O O . VAL A 1 128 ? 2.705 -10.864 -3.861 1.00 94.88 128 VAL A O 1
ATOM 1027 N N . MET A 1 129 ? 4.558 -9.976 -4.784 1.00 94.12 129 MET A N 1
ATOM 1028 C CA . MET A 1 129 ? 4.647 -8.884 -3.815 1.00 94.12 129 MET A CA 1
ATOM 1029 C C . MET A 1 129 ? 3.423 -7.973 -3.856 1.00 94.12 129 MET A C 1
ATOM 1031 O O . MET A 1 129 ? 2.861 -7.703 -2.799 1.00 94.12 129 MET A O 1
ATOM 1035 N N . ILE A 1 130 ? 2.983 -7.532 -5.036 1.00 92.56 130 ILE A N 1
ATOM 1036 C CA . ILE A 1 130 ? 1.865 -6.580 -5.150 1.00 92.56 130 ILE A CA 1
ATOM 1037 C C . ILE A 1 130 ? 0.493 -7.240 -4.991 1.00 92.56 130 ILE A C 1
ATOM 1039 O O . ILE A 1 130 ? -0.425 -6.619 -4.469 1.00 92.56 130 ILE A O 1
ATOM 1043 N N . THR A 1 131 ? 0.334 -8.498 -5.417 1.00 92.94 131 THR A N 1
ATOM 1044 C CA . THR A 1 131 ? -0.982 -9.167 -5.417 1.00 92.94 131 THR A CA 1
ATOM 1045 C C . THR A 1 131 ? -1.297 -9.898 -4.118 1.00 92.94 131 THR A C 1
ATOM 1047 O O . THR A 1 131 ? -2.468 -10.081 -3.792 1.00 92.94 131 THR A O 1
ATOM 1050 N N . VAL A 1 132 ? -0.275 -10.333 -3.373 1.00 94.31 132 VAL A N 1
ATOM 1051 C CA . VAL A 1 132 ? -0.462 -11.151 -2.167 1.00 94.31 132 VAL A CA 1
ATOM 1052 C C . VAL A 1 132 ? 0.188 -10.499 -0.961 1.00 94.31 132 VAL A C 1
ATOM 1054 O O . VAL A 1 132 ? -0.490 -10.224 0.026 1.00 94.31 132 VAL A O 1
ATOM 1057 N N . ILE A 1 133 ? 1.498 -10.255 -1.014 1.00 94.06 133 ILE A N 1
ATOM 1058 C CA . ILE A 1 133 ? 2.245 -9.879 0.190 1.00 94.06 133 ILE A CA 1
ATOM 1059 C C . ILE A 1 133 ? 1.850 -8.479 0.672 1.00 94.06 133 ILE A C 1
ATOM 1061 O O . ILE A 1 133 ? 1.519 -8.328 1.847 1.00 94.06 133 ILE A O 1
ATOM 1065 N N . GLY A 1 134 ? 1.822 -7.487 -0.219 1.00 92.56 134 GLY A N 1
ATOM 1066 C CA . GLY A 1 134 ? 1.366 -6.127 0.076 1.00 92.56 134 GLY A CA 1
ATOM 1067 C C . GLY A 1 134 ? -0.027 -6.120 0.711 1.00 92.56 134 GLY A C 1
ATOM 1068 O O . GLY A 1 134 ? -0.135 -5.734 1.876 1.00 92.56 134 GLY A O 1
ATOM 1069 N N . PRO A 1 135 ? -1.060 -6.663 0.037 1.00 92.44 135 PRO A N 1
ATOM 1070 C CA . PRO A 1 135 ? -2.416 -6.728 0.582 1.00 92.44 135 PRO A CA 1
ATOM 1071 C C . PRO A 1 135 ? -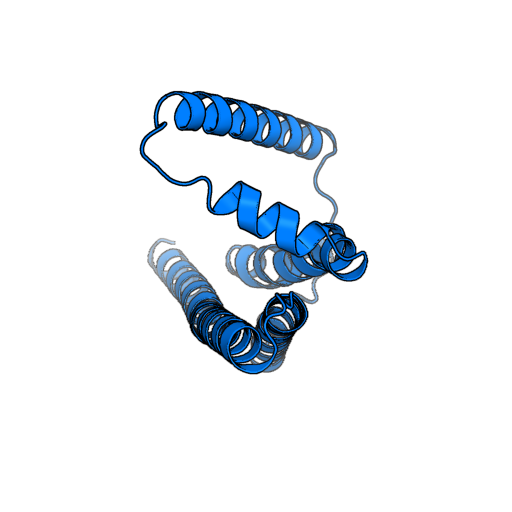2.516 -7.429 1.944 1.00 92.44 135 PRO A C 1
ATOM 1073 O O . PRO A 1 135 ? -3.259 -6.986 2.816 1.00 92.44 135 PRO A O 1
ATOM 1076 N N . VAL A 1 136 ? -1.743 -8.497 2.183 1.00 94.38 136 VAL A N 1
ATOM 1077 C CA . VAL A 1 136 ? -1.718 -9.177 3.492 1.00 94.38 136 VAL A CA 1
ATOM 1078 C C . VAL A 1 136 ? -1.157 -8.268 4.590 1.00 94.38 136 VAL A C 1
ATOM 1080 O O . VAL A 1 136 ? -1.726 -8.207 5.683 1.00 94.38 136 VAL A O 1
ATOM 1083 N N . PHE A 1 137 ? -0.056 -7.558 4.332 1.00 93.81 137 PHE A N 1
ATOM 1084 C CA . PHE A 1 137 ? 0.520 -6.629 5.309 1.00 93.81 137 PHE A CA 1
ATOM 1085 C C . PHE A 1 137 ? -0.355 -5.390 5.521 1.00 93.81 137 PHE A C 1
ATOM 1087 O O . PHE A 1 137 ? -0.504 -4.947 6.663 1.00 93.81 137 PHE A O 1
ATOM 1094 N N . GLU A 1 138 ? -0.985 -4.880 4.465 1.00 91.81 138 GLU A N 1
ATOM 1095 C CA . GLU A 1 138 ? -1.978 -3.809 4.546 1.00 91.81 138 GLU A CA 1
ATOM 1096 C C . GLU A 1 138 ? -3.169 -4.225 5.408 1.00 91.81 138 GLU A C 1
ATOM 1098 O O . GLU A 1 138 ? -3.572 -3.478 6.294 1.00 91.81 138 GLU A O 1
ATOM 1103 N N . GLU A 1 139 ? -3.685 -5.443 5.251 1.00 91.69 139 GLU A N 1
ATOM 1104 C CA . GLU A 1 139 ? -4.768 -5.953 6.092 1.00 91.69 139 GLU A CA 1
ATOM 1105 C C . GLU A 1 139 ? -4.349 -6.043 7.573 1.00 91.69 139 GLU A C 1
ATOM 1107 O O . GLU A 1 139 ? -5.120 -5.708 8.476 1.00 91.69 139 GLU A O 1
ATOM 1112 N N . ILE A 1 140 ? -3.103 -6.437 7.858 1.00 92.44 140 ILE A N 1
ATOM 1113 C CA . ILE A 1 140 ? -2.575 -6.455 9.231 1.00 92.44 140 ILE A CA 1
ATOM 1114 C C . ILE A 1 140 ? -2.444 -5.038 9.804 1.00 92.44 140 ILE A C 1
ATOM 1116 O O . ILE A 1 140 ? -2.754 -4.821 10.978 1.00 92.44 140 ILE A O 1
ATOM 1120 N N . LEU A 1 141 ? -2.013 -4.070 8.998 1.00 93.06 141 LEU A N 1
ATOM 1121 C CA . LEU A 1 141 ? -1.895 -2.672 9.404 1.00 93.06 141 LEU A CA 1
ATOM 1122 C C . LEU A 1 141 ? -3.275 -2.032 9.614 1.00 93.06 141 LEU A C 1
ATOM 1124 O O . LEU A 1 141 ? -3.571 -1.523 10.696 1.00 93.06 141 LEU A O 1
ATOM 1128 N N . PHE A 1 142 ? -4.130 -2.067 8.596 1.00 91.31 142 PHE A N 1
ATOM 1129 C CA . PHE A 1 142 ? -5.415 -1.384 8.603 1.00 91.31 142 PHE A CA 1
ATOM 1130 C C . PHE A 1 142 ? -6.423 -2.105 9.483 1.00 91.31 142 PHE A C 1
ATOM 1132 O O . PHE A 1 142 ? -6.881 -1.534 10.469 1.00 91.31 142 PHE A O 1
ATOM 1139 N N . ARG A 1 143 ? -6.730 -3.370 9.204 1.00 89.50 143 ARG A N 1
ATOM 1140 C CA . ARG A 1 143 ? -7.726 -4.107 9.987 1.00 89.50 143 ARG A CA 1
ATOM 1141 C C . ARG A 1 143 ? -7.157 -4.567 11.321 1.00 89.50 143 ARG A C 1
ATOM 1143 O O . ARG A 1 143 ? -7.797 -4.399 12.357 1.00 89.50 143 ARG A O 1
ATOM 1150 N N . GLY A 1 144 ? -5.938 -5.101 11.313 1.00 87.69 144 GLY A N 1
ATOM 1151 C CA . GLY A 1 144 ? -5.302 -5.640 12.514 1.00 87.69 144 GLY A CA 1
ATOM 1152 C C . GLY A 1 144 ? -4.923 -4.581 13.553 1.00 87.69 144 GLY A C 1
ATOM 1153 O O . GLY A 1 144 ? -5.128 -4.827 14.741 1.00 87.69 144 GLY A O 1
ATOM 1154 N N . ALA A 1 145 ? -4.394 -3.421 13.150 1.00 89.50 145 ALA A N 1
ATOM 1155 C CA . ALA A 1 145 ? -3.966 -2.376 14.086 1.00 89.50 145 ALA A CA 1
ATOM 1156 C C . ALA A 1 145 ? -4.915 -1.169 14.126 1.00 89.50 145 ALA A C 1
ATOM 1158 O O . ALA A 1 145 ? -5.339 -0.779 15.211 1.00 89.50 145 ALA A O 1
ATOM 1159 N N . ILE A 1 146 ? -5.268 -0.579 12.979 1.00 89.62 146 ILE A N 1
ATOM 1160 C CA . ILE A 1 146 ? -6.020 0.688 12.939 1.00 89.62 146 ILE A CA 1
ATOM 1161 C C . ILE A 1 146 ? -7.493 0.493 13.315 1.00 89.62 146 ILE A C 1
ATOM 1163 O O . ILE A 1 146 ? -7.964 1.132 14.253 1.00 89.62 146 ILE A O 1
ATOM 1167 N N . THR A 1 147 ? -8.223 -0.401 12.642 1.00 86.25 147 THR A N 1
ATOM 1168 C CA . THR A 1 147 ? -9.653 -0.644 12.899 1.00 86.25 147 THR A CA 1
ATOM 1169 C C . THR A 1 147 ? -9.895 -1.081 14.339 1.00 86.25 147 THR A C 1
ATOM 1171 O O . THR A 1 147 ? -10.855 -0.634 14.956 1.00 86.25 147 THR A O 1
ATOM 1174 N N . ARG A 1 148 ? -8.985 -1.876 14.914 1.00 82.81 148 ARG A N 1
ATOM 1175 C CA . ARG A 1 148 ? -9.028 -2.277 16.326 1.00 82.81 148 ARG A CA 1
ATOM 1176 C C . ARG A 1 148 ? -9.068 -1.088 17.284 1.00 82.81 148 ARG A C 1
ATOM 1178 O O . ARG A 1 148 ? -9.722 -1.170 18.306 1.00 82.81 148 ARG A O 1
ATOM 1185 N N . ILE A 1 149 ? -8.364 0.003 16.987 1.00 83.94 149 ILE A N 1
ATOM 1186 C CA . ILE A 1 149 ? -8.321 1.170 17.879 1.00 83.94 149 ILE A CA 1
ATOM 1187 C C . ILE A 1 149 ? -9.683 1.875 17.929 1.00 83.94 149 ILE A C 1
ATOM 1189 O O . ILE A 1 149 ? -9.948 2.588 18.890 1.00 83.94 149 ILE A O 1
ATOM 1193 N N . PHE A 1 150 ? -10.532 1.692 16.918 1.00 76.56 150 PHE A N 1
ATOM 1194 C CA . PHE A 1 150 ? -11.871 2.279 16.862 1.00 76.56 150 PHE A CA 1
ATOM 1195 C C . PHE A 1 150 ? -12.985 1.362 17.378 1.00 76.56 150 PHE A C 1
ATOM 1197 O O . PHE A 1 150 ? -14.112 1.837 17.520 1.00 76.56 150 PHE A O 1
ATOM 1204 N N . LEU A 1 151 ? -12.683 0.082 17.616 1.00 72.69 151 LEU A N 1
ATOM 1205 C CA . LEU A 1 151 ? -13.594 -0.907 18.198 1.00 72.69 151 LEU A CA 1
ATOM 1206 C C . LEU A 1 151 ? -13.445 -0.928 19.723 1.00 72.69 151 LEU A C 1
ATOM 1208 O O . LEU A 1 151 ? -14.498 -1.011 20.390 1.00 72.69 151 LEU A O 1
#

InterPro domains:
  IPR052710 CAAX motif-specific protease [PTHR36435] (20-149)